Protein AF-A0A921SPI5-F1 (afdb_monomer)

Secondary structure (DSSP, 8-state):
--SEEEE-TTT--EEEEEPPPPHHHHHHHHHHHHHHHHHHTTS-HHHHHTT--

InterPro domains:
  IPR015590 Aldehyde dehydrogenase domain [PF00171] (4-52)
  IPR016161 Aldehyde/histidinol dehydrogenase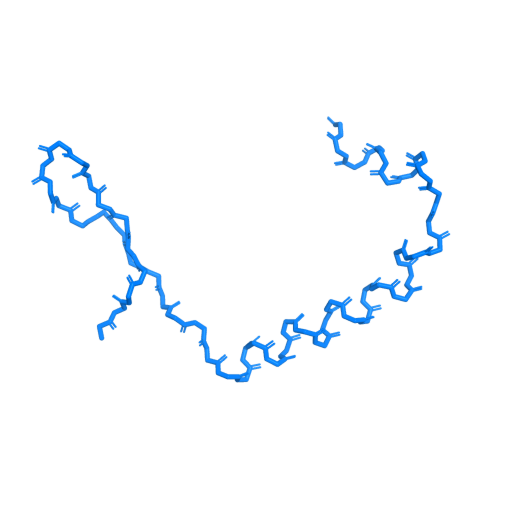 [SSF53720] (4-52)
  IPR016162 Aldehyde dehydrogenase, N-terminal [G3DSA:3.40.605.10] (2-53)

Organism: NCBI:txid1033736

Solvent-accessible surface area (backbone atoms only — not comparable to full-atom values): 3400 Å² total; per-residue (Å²): 133,62,88,42,64,44,62,40,89,89,78,69,45,79,76,47,76,43,78,72,80,50,74,67,56,51,52,49,52,51,51,54,50,59,59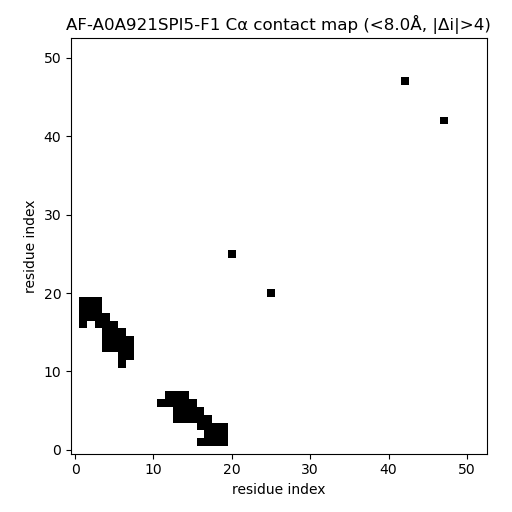,52,43,68,60,56,70,73,57,51,69,69,66,58,50,66,74,79,110

pLDDT: mean 95.58, std 6.85, range [61.06, 98.75]

Structure (mmCIF, N/CA/C/O backbone):
data_AF-A0A921SPI5-F1
#
_entry.id   AF-A0A921SPI5-F1
#
loop_
_atom_site.group_PDB
_atom_site.id
_atom_site.type_symbol
_atom_site.label_atom_id
_atom_site.label_alt_id
_atom_site.label_comp_id
_atom_site.label_asym_id
_atom_site.label_entity_id
_atom_site.label_seq_id
_atom_site.pdbx_PDB_ins_code
_atom_site.Cartn_x
_atom_site.Cartn_y
_atom_site.Cartn_z
_atom_site.occupancy
_atom_site.B_iso_or_equiv
_atom_site.auth_seq_id
_atom_site.auth_comp_id
_atom_site.auth_asym_id
_atom_site.auth_atom_id
_atom_site.pdbx_PDB_model_num
ATOM 1 N N . MET A 1 1 ? -17.854 -2.893 14.951 1.00 61.06 1 MET A N 1
ATOM 2 C CA . MET A 1 1 ? -17.133 -1.723 15.495 1.00 61.06 1 MET A CA 1
ATOM 3 C C . MET A 1 1 ? -15.828 -1.634 14.732 1.00 61.06 1 MET A C 1
ATOM 5 O O . MET A 1 1 ? -15.197 -2.676 14.593 1.00 61.06 1 MET A O 1
ATOM 9 N N . SER A 1 2 ? -15.484 -0.483 14.150 1.00 69.50 2 SER A N 1
ATOM 10 C CA . SER A 1 2 ? -14.212 -0.390 13.433 1.00 69.50 2 SER A CA 1
ATOM 11 C C . SER A 1 2 ? -13.049 -0.172 14.397 1.00 69.50 2 SER A C 1
ATOM 13 O O . SER A 1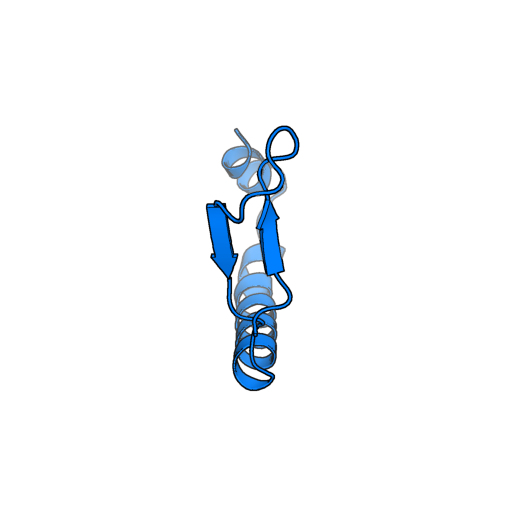 2 ? -13.200 0.548 15.380 1.00 69.50 2 SER A O 1
ATOM 15 N N . ILE A 1 3 ? -11.905 -0.796 14.112 1.00 85.12 3 ILE A N 1
ATOM 16 C CA . ILE A 1 3 ? -10.668 -0.643 14.891 1.00 85.12 3 ILE A CA 1
ATOM 17 C C . ILE A 1 3 ? -9.976 0.686 14.544 1.00 85.12 3 ILE A C 1
ATOM 19 O O . ILE A 1 3 ? -9.311 1.279 15.390 1.00 85.12 3 ILE A O 1
ATOM 23 N N . TYR A 1 4 ? -10.148 1.178 13.314 1.00 95.50 4 TYR A N 1
ATOM 24 C CA . TYR A 1 4 ? -9.514 2.408 12.844 1.00 95.50 4 TYR A CA 1
ATOM 25 C C . TYR A 1 4 ? -10.448 3.601 13.018 1.00 95.50 4 TYR A C 1
ATOM 27 O O . TYR A 1 4 ? -11.534 3.654 12.437 1.00 95.50 4 TYR A O 1
ATOM 35 N N . GLN A 1 5 ? -10.007 4.573 13.807 1.00 96.31 5 GLN A N 1
ATOM 36 C CA . GLN A 1 5 ? -10.736 5.806 14.063 1.00 96.31 5 GLN A CA 1
ATOM 37 C C . GLN A 1 5 ? -9.772 6.953 14.351 1.00 96.31 5 GLN A C 1
ATOM 39 O O . GLN A 1 5 ? -8.659 6.738 14.835 1.00 96.31 5 GLN A O 1
ATOM 44 N N . VAL A 1 6 ? -10.221 8.171 14.073 1.00 96.81 6 VAL A N 1
ATOM 45 C CA . VAL A 1 6 ? -9.519 9.402 14.434 1.00 96.81 6 VAL A CA 1
ATOM 46 C C . VAL A 1 6 ? -10.156 9.952 15.697 1.00 96.81 6 VAL A C 1
ATOM 48 O O . VAL A 1 6 ? -11.365 10.173 15.750 1.00 96.81 6 VAL A O 1
ATOM 51 N N . LEU A 1 7 ? -9.327 10.176 16.711 1.00 97.06 7 LEU A N 1
ATOM 52 C CA . LEU A 1 7 ? -9.720 10.761 17.986 1.00 97.06 7 LEU A CA 1
ATOM 53 C C . LEU A 1 7 ? -9.111 12.153 18.112 1.00 97.06 7 LEU A C 1
ATOM 55 O O . LEU A 1 7 ? -7.933 12.350 17.806 1.00 97.06 7 LEU A O 1
ATOM 59 N N . ASN A 1 8 ? -9.891 13.106 18.614 1.00 96.88 8 ASN A N 1
ATOM 60 C CA . ASN A 1 8 ? -9.350 14.381 19.058 1.00 96.88 8 ASN A CA 1
ATOM 61 C C . ASN A 1 8 ? -8.539 14.149 20.350 1.00 96.88 8 ASN A C 1
ATOM 63 O O . ASN A 1 8 ? -9.124 13.752 21.359 1.00 96.88 8 ASN A O 1
ATOM 67 N N . PRO A 1 9 ? -7.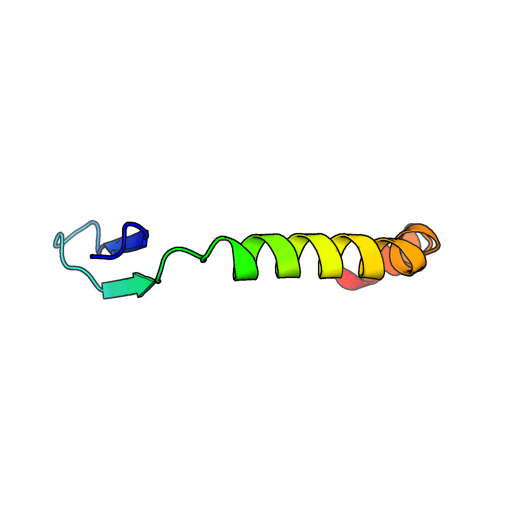220 14.413 20.373 1.00 96.56 9 PRO A N 1
ATOM 68 C CA . PRO A 1 9 ? -6.398 14.133 21.550 1.00 96.56 9 PRO A CA 1
ATOM 69 C C . PRO A 1 9 ? -6.695 15.059 22.739 1.00 96.56 9 PRO A C 1
ATOM 71 O O . PRO A 1 9 ? -6.355 14.716 23.867 1.00 96.56 9 PRO A O 1
ATOM 74 N N . ALA A 1 10 ? -7.314 16.222 22.509 1.00 97.31 10 ALA A N 1
ATOM 75 C CA . ALA A 1 10 ? -7.654 17.172 23.565 1.00 97.31 10 ALA A CA 1
ATOM 76 C C . ALA A 1 10 ? -8.998 16.857 24.244 1.00 97.31 10 ALA A C 1
ATOM 78 O O . ALA A 1 10 ? -9.146 17.127 25.433 1.00 97.31 10 ALA A O 1
ATOM 79 N N . THR A 1 11 ? -9.970 16.303 23.508 1.00 96.44 11 THR A N 1
ATOM 80 C CA . THR A 1 11 ? -11.332 16.040 24.023 1.00 96.44 11 THR A CA 1
ATOM 81 C C . THR A 1 11 ? -11.655 14.557 24.191 1.00 96.44 11 THR A C 1
ATOM 83 O O . THR A 1 11 ? -12.562 14.213 24.942 1.00 96.44 11 THR A O 1
ATOM 86 N N . GLY A 1 12 ? -10.921 13.666 23.520 1.00 94.81 12 GLY A N 1
ATOM 87 C CA . GLY A 1 12 ? -11.194 12.226 23.495 1.00 94.81 12 GLY A CA 1
ATOM 88 C C . GLY A 1 12 ? -12.357 11.822 22.583 1.00 94.81 12 GLY A C 1
ATOM 89 O O . GLY A 1 12 ? -12.752 10.659 22.581 1.00 94.81 12 GLY A O 1
ATOM 90 N N . GLU A 1 13 ? -12.914 12.755 21.811 1.00 97.44 13 GLU A N 1
ATOM 91 C CA . GLU A 1 13 ? -14.056 12.495 20.932 1.00 97.44 13 GLU A CA 1
ATOM 92 C C . GLU A 1 13 ? -13.631 11.830 19.619 1.00 97.44 13 GLU A C 1
ATOM 94 O O . GLU A 1 13 ? -12.594 12.167 19.040 1.00 97.44 13 GLU A O 1
ATOM 99 N N . VAL A 1 14 ? -14.458 10.901 19.130 1.00 96.25 14 VAL A N 1
ATOM 100 C CA 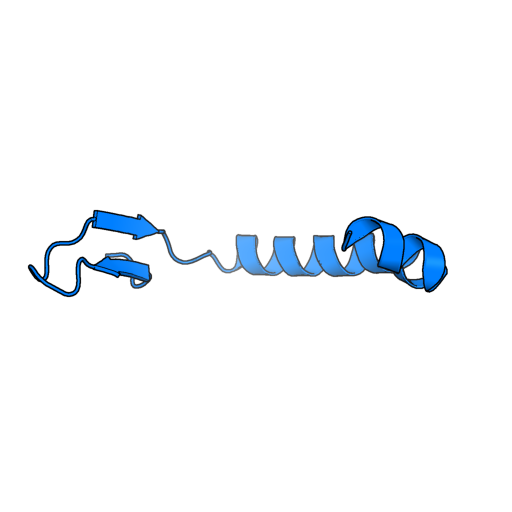. VAL A 1 14 ? -14.281 10.272 17.814 1.00 96.25 14 VAL A CA 1
ATOM 101 C C . VAL A 1 14 ? -14.719 11.257 16.737 1.00 96.25 14 VAL A C 1
ATOM 103 O O . VAL A 1 14 ? -15.882 11.647 16.682 1.00 96.25 14 VAL A O 1
ATOM 106 N N . VAL A 1 15 ? -13.777 11.640 15.881 1.00 96.31 15 VAL A N 1
ATOM 107 C CA . VAL A 1 15 ? -14.005 12.544 14.747 1.00 96.31 15 VAL A CA 1
ATOM 108 C C . VAL A 1 15 ? -14.447 11.761 13.515 1.00 96.31 15 VAL A C 1
ATOM 110 O O . VAL A 1 15 ? -15.309 12.221 12.778 1.00 96.31 15 VAL A O 1
ATOM 113 N N . GLU A 1 16 ? -13.859 10.584 13.292 1.00 96.75 16 GLU A N 1
ATOM 114 C CA . GLU A 1 16 ? -14.134 9.763 12.112 1.00 96.75 16 GLU A CA 1
ATOM 115 C C . GLU A 1 16 ? -13.800 8.290 12.373 1.00 96.75 16 GLU A C 1
ATOM 117 O O . GLU A 1 16 ? -12.920 7.983 13.184 1.00 96.75 16 GLU A O 1
ATOM 122 N N . THR A 1 17 ? -14.460 7.376 11.659 1.00 96.06 17 THR A N 1
ATOM 123 C CA . THR A 1 17 ? -14.175 5.935 11.709 1.00 96.06 17 THR A CA 1
ATOM 124 C C . THR A 1 17 ? -14.008 5.356 10.311 1.00 96.06 17 THR A C 1
ATOM 126 O O . THR A 1 17 ? -14.751 5.687 9.395 1.00 96.06 17 THR A O 1
ATOM 129 N N . TYR A 1 18 ? -13.066 4.432 10.146 1.00 95.44 18 TYR A N 1
ATOM 130 C CA . TYR A 1 18 ? -12.757 3.826 8.851 1.00 95.44 18 TYR A CA 1
ATOM 131 C C . TYR A 1 18 ? -12.878 2.320 8.953 1.00 95.44 18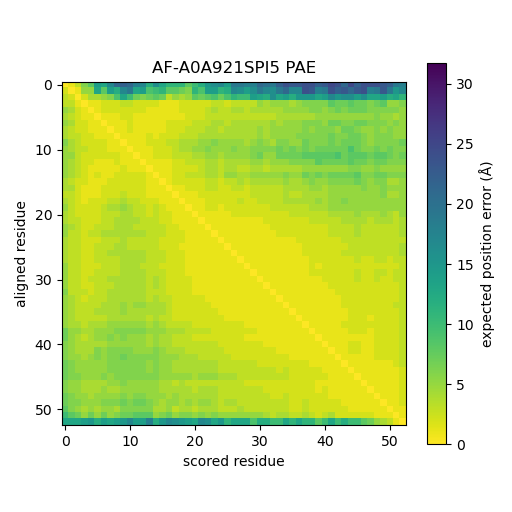 TYR A C 1
ATOM 133 O O . TYR A 1 18 ? -12.229 1.761 9.830 1.00 95.44 18 TYR A O 1
ATOM 141 N N . PRO A 1 19 ? -13.660 1.634 8.107 1.00 94.62 19 PRO A N 1
ATOM 142 C CA . PRO A 1 19 ? -13.799 0.184 8.183 1.00 94.62 19 PRO A CA 1
ATOM 143 C C . PRO A 1 19 ? -12.453 -0.523 7.980 1.00 94.62 19 PRO A C 1
ATOM 145 O O . PRO A 1 19 ? -11.621 -0.098 7.178 1.00 94.62 19 PRO A O 1
ATOM 148 N N . THR A 1 20 ? -12.250 -1.630 8.691 1.00 95.06 20 THR A N 1
ATOM 149 C CA . THR A 1 20 ? -11.152 -2.557 8.399 1.00 95.06 20 THR A CA 1
ATOM 150 C C . THR A 1 20 ? -11.386 -3.191 7.030 1.00 95.06 20 THR A C 1
ATOM 152 O O . THR A 1 20 ? -12.511 -3.584 6.719 1.00 95.06 20 THR A O 1
ATOM 155 N N . ALA A 1 21 ? -10.332 -3.279 6.219 1.00 95.44 21 ALA A N 1
ATOM 156 C CA . ALA A 1 21 ? -10.410 -3.934 4.921 1.00 95.44 21 ALA A CA 1
ATOM 157 C C . ALA A 1 21 ? -10.783 -5.417 5.077 1.00 95.44 21 ALA A C 1
ATOM 159 O O . ALA A 1 21 ? -10.306 -6.079 6.001 1.00 95.44 21 ALA A O 1
ATOM 160 N N . THR A 1 22 ? -11.620 -5.929 4.174 1.00 96.31 22 THR A N 1
ATOM 161 C CA . THR A 1 22 ? -11.929 -7.365 4.112 1.00 96.31 22 THR A CA 1
ATOM 162 C C . THR A 1 22 ? -10.779 -8.144 3.478 1.00 96.31 22 THR A C 1
ATOM 164 O O . THR A 1 22 ? -9.930 -7.569 2.789 1.00 96.31 22 THR A O 1
ATOM 167 N N . ASP A 1 23 ? -10.774 -9.463 3.658 1.00 98.00 23 ASP A N 1
ATOM 168 C CA . ASP A 1 23 ? -9.778 -10.342 3.038 1.00 98.00 23 ASP A CA 1
ATOM 169 C C 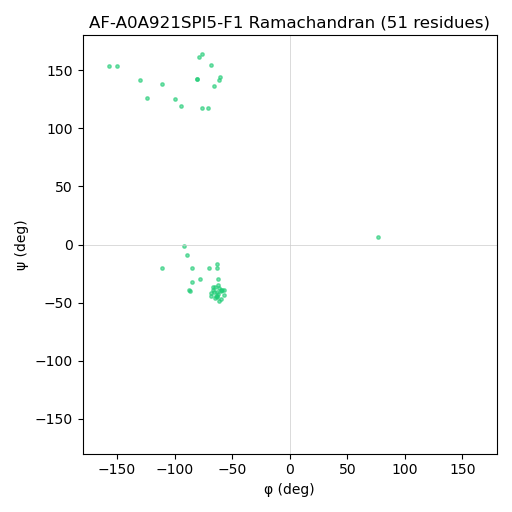. ASP A 1 23 ? -9.781 -10.203 1.506 1.00 98.00 23 ASP A C 1
ATOM 171 O O . ASP A 1 23 ? -8.721 -10.133 0.882 1.00 98.00 23 ASP A O 1
ATOM 175 N N . GLU A 1 24 ? -10.959 -10.066 0.891 1.00 98.31 24 GLU A N 1
ATOM 176 C CA . GLU A 1 24 ? -11.100 -9.860 -0.554 1.00 98.31 24 GLU A CA 1
ATOM 177 C C . GLU A 1 24 ? -10.514 -8.517 -1.000 1.00 98.31 24 GLU A C 1
ATOM 179 O O . GLU A 1 24 ? -9.843 -8.449 -2.028 1.00 98.31 24 GLU A O 1
ATOM 184 N N . GLN A 1 25 ? -10.726 -7.448 -0.226 1.00 98.31 25 GLN A N 1
ATOM 185 C CA . GLN A 1 25 ? -10.160 -6.128 -0.524 1.00 98.31 25 GLN A CA 1
ATOM 186 C C . GLN A 1 25 ? -8.631 -6.127 -0.399 1.00 98.31 25 GLN A C 1
ATOM 188 O O . GLN A 1 25 ? -7.942 -5.477 -1.186 1.00 98.31 25 GLN A O 1
ATOM 193 N N . ILE A 1 26 ? -8.091 -6.873 0.568 1.00 98.44 26 ILE A N 1
ATOM 194 C CA . ILE A 1 26 ? -6.647 -7.050 0.744 1.00 98.44 26 ILE A CA 1
ATOM 195 C C . ILE A 1 26 ? -6.059 -7.875 -0.410 1.00 98.44 26 ILE A C 1
ATOM 197 O O . ILE A 1 26 ? -4.990 -7.538 -0.926 1.00 98.44 26 ILE A O 1
ATOM 201 N N . ALA A 1 27 ? -6.740 -8.937 -0.845 1.00 98.62 27 ALA A N 1
ATOM 202 C CA . ALA A 1 27 ? -6.329 -9.728 -2.003 1.00 98.62 27 ALA A CA 1
ATOM 203 C C . ALA A 1 27 ? -6.350 -8.896 -3.299 1.00 98.62 27 ALA A C 1
ATOM 205 O O . ALA A 1 27 ? -5.375 -8.911 -4.053 1.00 98.62 27 ALA A O 1
ATOM 206 N N . ASP A 1 28 ? -7.403 -8.104 -3.521 1.00 98.62 28 ASP A N 1
ATOM 207 C CA . ASP A 1 28 ? -7.498 -7.182 -4.659 1.00 98.62 28 ASP A CA 1
ATOM 208 C C . ASP A 1 28 ? -6.359 -6.149 -4.657 1.00 98.62 28 ASP A C 1
ATOM 210 O O . ASP A 1 28 ? -5.683 -5.958 -5.670 1.00 98.62 28 ASP A O 1
ATOM 214 N N . ALA A 1 29 ? -6.080 -5.517 -3.513 1.00 98.69 29 ALA A N 1
ATOM 215 C C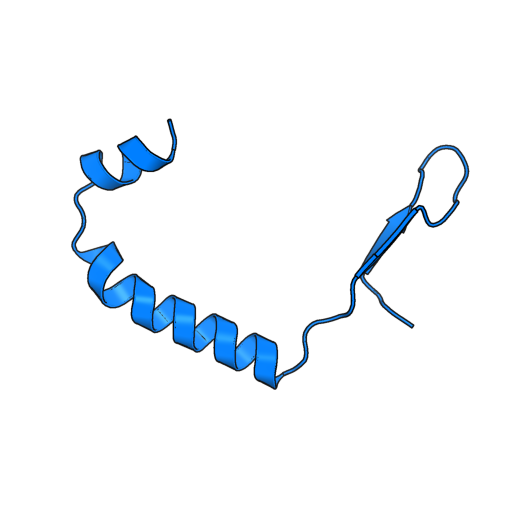A . ALA A 1 29 ? -4.999 -4.539 -3.396 1.00 98.69 29 ALA A CA 1
ATOM 216 C C . ALA A 1 29 ? -3.621 -5.140 -3.730 1.00 98.69 29 ALA A C 1
ATOM 218 O O . ALA A 1 29 ? -2.806 -4.490 -4.396 1.00 98.69 29 ALA A O 1
ATOM 219 N N . GLN A 1 30 ? -3.364 -6.383 -3.310 1.00 98.75 30 GLN A N 1
ATOM 220 C CA . GLN A 1 30 ? -2.144 -7.113 -3.665 1.00 98.75 30 GLN A CA 1
ATOM 221 C C . GLN A 1 30 ? -2.070 -7.389 -5.169 1.00 98.75 30 GLN A C 1
ATOM 223 O O . GLN A 1 30 ? -1.035 -7.119 -5.781 1.00 98.75 30 GLN A O 1
ATOM 228 N N . GLN A 1 31 ? -3.164 -7.859 -5.776 1.00 98.75 31 GLN A N 1
ATOM 229 C CA . GLN A 1 31 ? -3.217 -8.140 -7.211 1.00 98.75 31 GLN A CA 1
ATOM 230 C C . GLN A 1 31 ? -2.970 -6.871 -8.036 1.00 98.75 31 GLN A C 1
ATOM 232 O O . GLN A 1 31 ? -2.093 -6.856 -8.901 1.00 98.75 31 GLN A O 1
ATOM 237 N N . ARG A 1 32 ? -3.659 -5.769 -7.709 1.00 98.75 32 ARG A N 1
ATOM 238 C CA . ARG A 1 32 ? -3.459 -4.474 -8.377 1.00 98.75 32 ARG A CA 1
ATOM 239 C C . ARG A 1 32 ? -2.027 -3.964 -8.233 1.00 98.75 32 ARG A C 1
ATOM 241 O O . ARG A 1 32 ? -1.467 -3.453 -9.200 1.00 98.75 32 ARG A O 1
ATOM 248 N N . SER A 1 33 ? -1.419 -4.131 -7.057 1.00 98.69 33 SER A N 1
ATOM 249 C CA . SER A 1 33 ? -0.018 -3.751 -6.828 1.00 98.69 33 SER A CA 1
ATOM 250 C C . SER A 1 33 ? 0.942 -4.578 -7.686 1.00 98.69 33 SER A C 1
ATOM 252 O O . SER A 1 33 ? 1.844 -4.019 -8.311 1.00 98.69 33 SER A O 1
ATOM 254 N N . ALA A 1 34 ? 0.734 -5.897 -7.762 1.00 98.75 34 ALA A N 1
ATOM 255 C CA . ALA A 1 34 ? 1.547 -6.791 -8.582 1.00 98.75 34 ALA A CA 1
ATOM 256 C C . ALA A 1 34 ? 1.428 -6.469 -10.080 1.00 98.75 34 ALA A C 1
ATOM 258 O O . ALA A 1 34 ? 2.431 -6.459 -10.795 1.00 98.75 34 ALA A O 1
ATOM 259 N N . ASP A 1 35 ? 0.220 -6.165 -10.558 1.00 98.75 35 ASP A N 1
ATOM 260 C CA . ASP A 1 35 ? -0.010 -5.797 -11.954 1.00 98.75 35 ASP A CA 1
ATOM 261 C C . ASP A 1 35 ? 0.602 -4.439 -12.309 1.00 98.75 35 ASP A C 1
ATOM 263 O O . ASP A 1 35 ? 1.292 -4.332 -13.324 1.00 98.75 35 ASP A O 1
ATOM 267 N N . ALA A 1 36 ? 0.436 -3.427 -11.452 1.00 98.56 36 ALA A N 1
ATOM 268 C CA . ALA A 1 36 ? 1.046 -2.112 -11.647 1.00 98.56 36 ALA A CA 1
ATOM 269 C C . ALA A 1 36 ? 2.583 -2.174 -11.641 1.00 98.56 36 ALA A C 1
ATOM 271 O O . ALA A 1 36 ? 3.244 -1.466 -12.403 1.00 98.56 36 ALA A O 1
ATOM 272 N N . PHE A 1 37 ? 3.171 -3.055 -10.826 1.00 98.62 37 PHE A N 1
ATOM 273 C CA . PHE A 1 37 ? 4.623 -3.210 -10.761 1.00 98.62 37 PHE A CA 1
ATOM 274 C C . PHE A 1 37 ? 5.242 -3.675 -12.089 1.00 98.62 37 PHE A C 1
ATOM 276 O O . PHE A 1 37 ? 6.377 -3.303 -12.398 1.00 98.62 37 PHE A O 1
ATOM 283 N N . LYS A 1 38 ? 4.507 -4.438 -12.913 1.00 98.50 38 LYS A N 1
ATOM 284 C CA . LYS A 1 38 ? 5.006 -4.937 -14.208 1.00 98.50 38 LYS A CA 1
ATOM 285 C C . LYS A 1 38 ? 5.455 -3.802 -15.129 1.00 98.50 38 LYS A C 1
ATOM 287 O O . LYS A 1 38 ? 6.523 -3.904 -15.721 1.00 98.50 38 LYS A O 1
ATOM 292 N N . SER A 1 39 ? 4.681 -2.720 -15.218 1.00 98.06 39 SER A N 1
ATOM 293 C CA . SER A 1 39 ? 5.056 -1.533 -15.997 1.00 98.06 39 SER A CA 1
ATOM 294 C C . SER A 1 39 ? 5.915 -0.564 -15.186 1.00 98.06 39 SER A C 1
ATOM 296 O O . SER A 1 39 ? 6.898 -0.033 -15.697 1.00 98.06 39 SER A O 1
ATOM 298 N N . TRP A 1 40 ? 5.608 -0.367 -13.900 1.00 98.12 40 TRP A N 1
ATOM 299 C CA . TRP A 1 40 ? 6.347 0.567 -13.049 1.00 98.12 40 TRP A CA 1
ATOM 300 C C . TRP A 1 40 ? 7.827 0.200 -12.896 1.00 98.12 40 TRP A C 1
ATOM 302 O O . TRP A 1 40 ? 8.682 1.083 -12.906 1.00 98.12 40 TRP A O 1
ATOM 312 N N . SER A 1 41 ? 8.158 -1.092 -12.812 1.00 98.12 41 SER A N 1
ATOM 313 C CA . SER A 1 41 ? 9.545 -1.570 -12.698 1.00 98.12 41 SER A CA 1
ATOM 314 C C . SER A 1 41 ? 10.418 -1.241 -13.914 1.00 98.12 41 SER A C 1
ATOM 316 O O . SER A 1 41 ? 11.640 -1.212 -13.791 1.00 98.12 41 SER A O 1
ATOM 318 N N . GLN A 1 42 ? 9.804 -0.954 -15.065 1.00 98.38 42 GLN A N 1
ATOM 319 C CA . GLN A 1 42 ? 10.493 -0.600 -16.308 1.00 98.38 42 GLN A CA 1
ATOM 320 C C . GLN A 1 42 ? 10.747 0.906 -16.449 1.00 98.38 42 GLN A C 1
ATOM 322 O O . GLN A 1 42 ? 11.474 1.320 -17.348 1.00 98.38 42 GLN A O 1
ATOM 327 N N . THR A 1 43 ? 10.173 1.730 -15.569 1.00 98.25 43 THR A N 1
ATOM 328 C CA . THR A 1 43 ? 10.409 3.179 -15.571 1.00 98.25 43 THR A CA 1
ATOM 329 C C . THR A 1 43 ? 11.846 3.508 -15.160 1.00 98.25 43 THR A C 1
ATOM 331 O O . THR A 1 43 ? 12.512 2.768 -14.425 1.00 98.25 43 THR A O 1
ATOM 334 N N . THR A 1 44 ? 12.347 4.652 -15.601 1.00 98.31 44 THR A N 1
ATOM 335 C CA . THR A 1 44 ? 13.633 5.196 -15.166 1.00 98.31 44 THR A CA 1
ATOM 336 C C . THR A 1 44 ? 13.514 5.862 -13.797 1.00 98.31 44 THR A C 1
ATOM 338 O O . THR A 1 44 ? 12.438 6.247 -13.340 1.00 98.31 44 THR A O 1
ATOM 341 N N . VAL A 1 45 ? 14.651 6.046 -13.123 1.00 97.56 45 VAL A N 1
ATOM 342 C CA . VAL A 1 45 ? 14.695 6.808 -11.865 1.00 97.56 45 VAL A CA 1
ATOM 343 C C . VAL A 1 45 ? 14.195 8.242 -12.069 1.00 97.56 45 VAL A C 1
ATOM 345 O O . VAL A 1 45 ? 13.474 8.745 -11.215 1.00 97.56 45 VAL A O 1
ATOM 348 N N . ALA A 1 46 ? 14.532 8.877 -13.197 1.00 98.06 46 ALA A N 1
ATOM 349 C CA . ALA A 1 46 ? 14.108 10.240 -13.508 1.00 98.06 46 ALA A CA 1
ATOM 350 C C . ALA A 1 46 ? 12.581 10.351 -13.647 1.00 98.06 46 ALA A C 1
ATOM 352 O O . ALA A 1 46 ? 11.980 11.241 -13.051 1.00 98.06 46 ALA A O 1
ATOM 353 N N . GLU A 1 47 ? 11.948 9.414 -14.360 1.00 97.94 47 GLU A N 1
ATOM 354 C CA . GLU A 1 47 ? 10.485 9.367 -14.499 1.00 97.94 47 GLU A CA 1
ATOM 355 C C . GLU A 1 47 ? 9.791 9.156 -13.149 1.00 97.94 47 GLU A C 1
ATOM 357 O O . GLU A 1 47 ? 8.813 9.837 -12.851 1.00 97.94 47 GLU A O 1
ATOM 362 N N . ARG A 1 48 ? 10.315 8.266 -12.293 1.00 97.62 48 ARG A N 1
ATOM 363 C CA . ARG A 1 48 ? 9.758 8.072 -10.944 1.00 97.62 48 ARG A CA 1
ATOM 364 C C . ARG A 1 48 ? 9.938 9.295 -10.052 1.00 97.62 48 ARG A C 1
ATOM 366 O O . ARG A 1 48 ? 9.043 9.613 -9.276 1.00 97.62 48 ARG A O 1
ATOM 373 N N . ALA A 1 49 ? 11.083 9.969 -10.147 1.00 97.44 49 ALA A N 1
ATOM 374 C CA . ALA A 1 49 ? 11.372 11.162 -9.358 1.00 97.44 49 ALA A CA 1
ATOM 375 C C . ALA A 1 49 ? 10.435 12.324 -9.713 1.00 97.44 49 ALA A C 1
ATOM 377 O O . ALA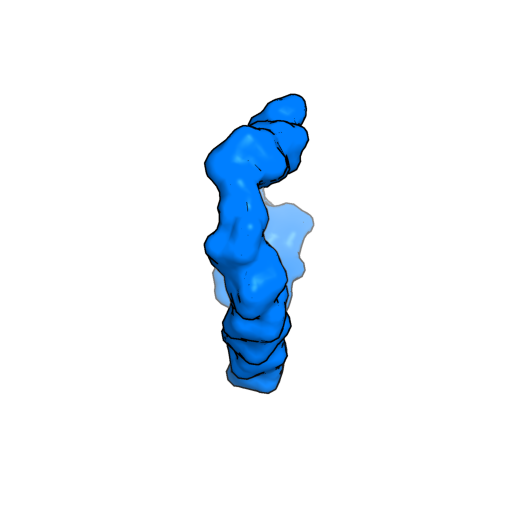 A 1 49 ? 9.995 13.028 -8.811 1.00 97.44 49 ALA A O 1
ATOM 378 N N . ALA A 1 50 ? 10.070 12.472 -10.989 1.00 97.38 50 ALA A N 1
ATOM 379 C CA . ALA A 1 50 ? 9.155 13.515 -11.451 1.00 97.38 50 ALA A CA 1
ATOM 380 C C . ALA A 1 50 ? 7.731 13.416 -10.862 1.00 97.38 50 ALA A C 1
ATOM 382 O O . ALA A 1 50 ? 6.981 14.381 -10.935 1.00 97.38 50 ALA A O 1
ATOM 383 N N . ILE A 1 51 ? 7.343 12.270 -10.285 1.00 97.06 51 ILE A N 1
ATOM 384 C CA . ILE A 1 51 ? 6.038 12.082 -9.620 1.00 97.06 51 ILE A CA 1
ATOM 385 C C . ILE A 1 51 ? 6.071 12.548 -8.154 1.00 97.06 51 ILE A C 1
ATOM 387 O O . ILE A 1 51 ? 5.026 12.806 -7.562 1.00 97.06 51 ILE A O 1
ATOM 391 N N . LEU A 1 52 ? 7.260 12.647 -7.551 1.00 94.31 52 LEU A N 1
ATOM 392 C CA . LEU A 1 52 ? 7.448 13.026 -6.144 1.00 94.31 52 LEU A CA 1
ATOM 393 C C . LEU A 1 52 ? 7.658 14.536 -5.941 1.00 94.31 52 LEU A C 1
ATOM 395 O O . LEU A 1 52 ? 7.850 14.970 -4.805 1.00 94.31 52 LEU A O 1
ATOM 399 N N . THR A 1 53 ? 7.673 15.306 -7.027 1.00 79.12 53 THR A N 1
ATOM 400 C CA . THR A 1 53 ? 7.904 16.758 -7.064 1.00 79.12 53 THR A CA 1
ATOM 401 C C . THR A 1 53 ? 6.632 17.497 -7.427 1.00 79.12 53 THR A C 1
ATOM 403 O O . THR A 1 53 ? 6.343 18.513 -6.762 1.00 79.12 53 THR A O 1
#

Nearest PDB structures (foldseek):
  4r0c-assembly1_C  TM=3.646E-01  e=5.184E+00  Alcanivorax borkumensis SK2

Mean predicted aligned error: 3.8 Å

Sequence (53 aa):
MSIYQVLNPATGEVVETYPTATDEQIADAQQRSADAFKSWSQTTVAERAAILT

Foldseek 3Di:
DAPDFDADPVPRDTPGGDHDDDPVRVVVVVVVVVVVCVVVVPDDPVVVVVVVD

Radius of gyration: 17.98 Å; Cα contacts (8 Å, |Δi|>4): 30; chains: 1; bounding box: 32×28×40 Å